Protein AF-A0A6I9NY82-F1 (afdb_monomer_lite)

pLDDT: mean 85.34, std 9.41, range [52.03, 97.56]

Structure (mmCIF, N/CA/C/O backbone):
data_AF-A0A6I9NY82-F1
#
_entry.id   AF-A0A6I9NY82-F1
#
loop_
_atom_site.group_PDB
_atom_site.id
_atom_site.type_symbol
_atom_site.label_atom_id
_atom_site.label_alt_id
_atom_site.label_comp_id
_atom_site.label_asym_id
_atom_site.label_entity_id
_atom_site.label_seq_id
_atom_site.pdbx_PDB_ins_code
_atom_site.Cartn_x
_atom_site.Cartn_y
_atom_site.Cartn_z
_atom_site.occupancy
_atom_site.B_iso_or_equiv
_atom_site.auth_seq_id
_atom_site.auth_comp_id
_atom_site.auth_asym_id
_atom_site.auth_atom_id
_atom_site.pdbx_PDB_model_num
ATOM 1 N N . CYS A 1 1 ? 10.045 8.829 -37.238 1.00 62.34 1 CYS A N 1
ATOM 2 C CA . CYS A 1 1 ? 9.962 10.303 -37.294 1.00 62.34 1 CYS A CA 1
ATOM 3 C C . CYS A 1 1 ? 11.316 10.964 -37.031 1.00 62.34 1 CYS A C 1
ATOM 5 O O . CYS A 1 1 ? 11.927 11.345 -38.006 1.00 62.34 1 CYS A O 1
ATOM 7 N N . LEU A 1 2 ? 11.853 11.042 -35.802 1.00 78.81 2 LEU A N 1
ATOM 8 C CA . LEU A 1 2 ? 13.137 11.741 -35.562 1.00 78.81 2 LEU A CA 1
ATOM 9 C C . LEU A 1 2 ? 14.383 10.931 -35.982 1.00 78.81 2 LEU A C 1
ATOM 11 O O . LEU A 1 2 ? 15.294 11.461 -36.601 1.00 78.81 2 LEU A O 1
ATOM 15 N N . GLU A 1 3 ? 14.393 9.628 -35.703 1.00 80.62 3 GLU A N 1
ATOM 16 C CA . GLU A 1 3 ? 15.477 8.706 -36.082 1.00 80.62 3 GLU A CA 1
ATOM 17 C C . GLU A 1 3 ? 15.705 8.659 -37.605 1.00 80.62 3 GLU A C 1
ATOM 19 O O . GLU A 1 3 ? 16.832 8.677 -38.084 1.00 80.62 3 GLU A O 1
ATOM 24 N N . GLN A 1 4 ? 14.613 8.705 -38.373 1.00 78.75 4 GLN A N 1
ATOM 25 C CA . GLN A 1 4 ? 14.644 8.769 -39.836 1.00 78.75 4 GLN A CA 1
ATOM 26 C C . GLN A 1 4 ? 15.202 10.103 -40.353 1.00 78.75 4 GLN A C 1
ATOM 28 O O . GLN A 1 4 ? 15.884 10.107 -41.373 1.00 78.75 4 GLN A O 1
ATOM 33 N N . CYS A 1 5 ? 14.973 11.214 -39.639 1.00 83.56 5 CYS A N 1
ATOM 34 C CA . CYS A 1 5 ? 15.573 12.504 -39.985 1.00 83.56 5 CYS A CA 1
ATOM 35 C C . CYS A 1 5 ? 17.100 12.480 -39.834 1.00 83.56 5 CYS A C 1
ATOM 37 O O . CYS A 1 5 ? 17.793 13.070 -40.653 1.00 83.56 5 CYS A O 1
ATOM 39 N N . PHE A 1 6 ? 17.623 11.788 -38.815 1.00 81.81 6 PHE A N 1
ATOM 40 C CA . PHE A 1 6 ? 19.068 11.655 -38.607 1.00 81.81 6 PHE A CA 1
ATOM 41 C C . PHE A 1 6 ? 19.723 10.634 -39.536 1.00 81.81 6 PHE A C 1
ATOM 43 O O . PHE A 1 6 ? 20.885 10.815 -39.882 1.00 81.81 6 PHE A O 1
ATOM 50 N N . LEU A 1 7 ? 18.991 9.601 -39.962 1.00 84.00 7 LEU A N 1
ATOM 51 C CA . LEU A 1 7 ? 19.454 8.648 -40.973 1.00 84.00 7 LEU A CA 1
ATOM 52 C C . LEU A 1 7 ? 19.552 9.287 -42.370 1.00 84.00 7 LEU A C 1
ATOM 54 O O . LEU A 1 7 ? 20.417 8.904 -43.155 1.00 84.00 7 LEU A O 1
ATOM 58 N N . ALA A 1 8 ? 18.666 10.244 -42.676 1.00 85.25 8 ALA A N 1
ATOM 59 C CA . ALA A 1 8 ? 18.645 11.027 -43.917 1.00 85.25 8 ALA A CA 1
ATOM 60 C C . ALA A 1 8 ? 18.830 10.174 -45.191 1.00 85.25 8 ALA A C 1
ATOM 62 O O . ALA A 1 8 ? 19.704 10.443 -46.014 1.00 85.25 8 ALA A O 1
ATOM 63 N N . GLU A 1 9 ? 18.041 9.099 -45.316 1.00 80.75 9 GLU A N 1
ATOM 64 C CA . GLU A 1 9 ? 18.088 8.152 -46.449 1.00 80.75 9 GLU A CA 1
ATOM 65 C C . GLU A 1 9 ? 19.477 7.525 -46.698 1.00 80.75 9 GLU A C 1
ATOM 67 O O . GLU A 1 9 ? 19.813 7.144 -47.815 1.00 80.75 9 GLU A O 1
ATOM 72 N N . GLY A 1 10 ? 20.291 7.398 -45.646 1.00 76.81 10 GLY A N 1
ATOM 73 C CA . GLY A 1 10 ? 21.642 6.835 -45.717 1.00 76.81 10 GLY A CA 1
ATOM 74 C C . GLY A 1 10 ? 22.750 7.871 -45.920 1.00 76.81 10 GLY A C 1
ATOM 75 O O . GLY A 1 10 ? 23.919 7.500 -45.901 1.00 76.81 10 GLY A O 1
ATOM 76 N N . ASN A 1 11 ? 22.406 9.156 -46.054 1.00 81.12 11 ASN A N 1
ATOM 77 C CA . ASN A 1 11 ? 23.371 10.263 -46.116 1.00 81.12 11 ASN A CA 1
ATOM 78 C C . ASN A 1 11 ? 23.649 10.902 -44.743 1.00 81.12 11 ASN A C 1
ATOM 80 O O . ASN A 1 11 ? 24.410 11.864 -44.648 1.00 81.12 11 ASN A O 1
ATOM 84 N N . GLY A 1 12 ? 22.981 10.418 -43.695 1.00 83.81 12 GLY A N 1
ATOM 85 C CA . GLY A 1 12 ? 23.083 10.932 -42.335 1.00 83.81 12 GLY A CA 1
ATOM 86 C C . GLY A 1 12 ? 23.962 10.077 -41.424 1.00 83.81 12 GLY A C 1
ATOM 87 O O . GLY A 1 12 ? 24.925 9.447 -41.856 1.00 83.81 12 GLY A O 1
ATOM 88 N N . LEU A 1 13 ? 23.630 10.064 -40.132 1.00 83.75 13 LEU A N 1
ATOM 89 C CA . LEU A 1 13 ? 24.335 9.247 -39.148 1.00 83.75 13 LEU A CA 1
ATOM 90 C C . LEU A 1 13 ? 24.024 7.758 -39.369 1.00 83.75 13 LEU A C 1
ATOM 92 O O . LEU A 1 13 ? 22.850 7.394 -39.506 1.00 83.75 13 LEU A O 1
ATOM 96 N N . PRO A 1 14 ? 25.046 6.889 -39.369 1.00 82.19 14 PRO A N 1
ATOM 97 C CA . PRO A 1 14 ? 24.842 5.458 -39.503 1.00 82.19 14 PRO A CA 1
ATOM 98 C C . PRO A 1 14 ? 24.184 4.877 -38.237 1.00 82.19 14 PRO A C 1
ATOM 100 O O . PRO A 1 14 ? 24.258 5.440 -37.139 1.00 82.19 14 PRO A O 1
ATOM 103 N N . LEU A 1 15 ? 23.455 3.769 -38.414 1.00 79.69 15 LEU A N 1
ATOM 104 C CA . LEU A 1 15 ? 22.572 3.203 -37.384 1.00 79.69 15 LEU A CA 1
ATOM 105 C C . LEU A 1 15 ? 23.320 2.767 -36.117 1.00 79.69 15 LEU A C 1
ATOM 107 O O . LEU A 1 15 ? 22.758 2.805 -35.029 1.00 79.69 15 LEU A O 1
ATOM 111 N N . ASP A 1 16 ? 24.570 2.350 -36.264 1.00 80.75 16 ASP A N 1
ATOM 112 C CA . ASP A 1 16 ? 25.482 1.955 -35.191 1.00 80.75 16 ASP A CA 1
ATOM 113 C C . ASP A 1 16 ? 25.810 3.116 -34.244 1.00 80.75 16 ASP A C 1
ATOM 115 O O . ASP A 1 16 ? 25.827 2.925 -33.029 1.00 80.75 16 ASP A O 1
ATOM 119 N N . ILE A 1 17 ? 25.983 4.327 -34.779 1.00 80.56 17 ILE A N 1
ATOM 120 C CA . ILE A 1 17 ? 26.175 5.548 -33.984 1.00 80.56 17 ILE A CA 1
ATOM 121 C C . ILE A 1 17 ? 24.844 6.013 -33.383 1.00 80.56 17 ILE A C 1
ATOM 123 O O . ILE A 1 17 ? 24.796 6.481 -32.245 1.00 80.56 17 ILE A O 1
ATOM 127 N N . LEU A 1 18 ? 23.745 5.869 -34.126 1.00 80.81 18 LEU A N 1
ATOM 128 C CA . LEU A 1 18 ? 22.416 6.289 -33.677 1.00 80.81 18 LEU A CA 1
ATOM 129 C C . LEU A 1 18 ? 21.843 5.371 -32.581 1.00 80.81 18 LEU A C 1
ATOM 131 O O . LEU A 1 18 ? 21.094 5.828 -31.720 1.00 80.81 18 LEU A O 1
ATOM 135 N N . HIS A 1 19 ? 22.211 4.086 -32.582 1.00 86.00 19 HIS A N 1
ATOM 136 C CA . HIS A 1 19 ? 21.885 3.094 -31.547 1.00 86.00 19 HIS A CA 1
ATOM 137 C C . HIS A 1 19 ? 23.014 2.934 -30.532 1.00 86.00 19 HIS A C 1
ATOM 139 O O . HIS A 1 19 ? 23.321 1.818 -30.095 1.00 86.00 19 HIS A O 1
ATOM 145 N N . SER A 1 20 ? 23.598 4.060 -30.125 1.00 86.75 20 SER A N 1
ATOM 146 C CA . SER A 1 20 ? 24.526 4.094 -29.003 1.00 86.75 20 SER A CA 1
ATOM 147 C C . SER A 1 20 ? 23.875 3.552 -27.726 1.00 86.75 20 SER A C 1
ATOM 149 O O . SER A 1 20 ? 22.645 3.443 -27.599 1.00 86.75 20 SER A O 1
ATOM 151 N N . ASP A 1 21 ? 24.701 3.198 -26.750 1.00 88.31 21 ASP A N 1
ATOM 152 C CA . ASP A 1 21 ? 24.204 2.649 -25.493 1.00 88.31 21 ASP A CA 1
ATOM 153 C C . ASP A 1 21 ? 23.419 3.693 -24.686 1.00 88.31 21 ASP A C 1
ATOM 155 O O . ASP A 1 21 ? 22.421 3.351 -24.045 1.00 88.31 21 ASP A O 1
ATOM 159 N N . GLU A 1 22 ? 23.754 4.979 -24.817 1.00 86.25 22 GLU A N 1
ATOM 160 C CA . GLU A 1 22 ? 22.980 6.090 -24.255 1.00 86.25 22 G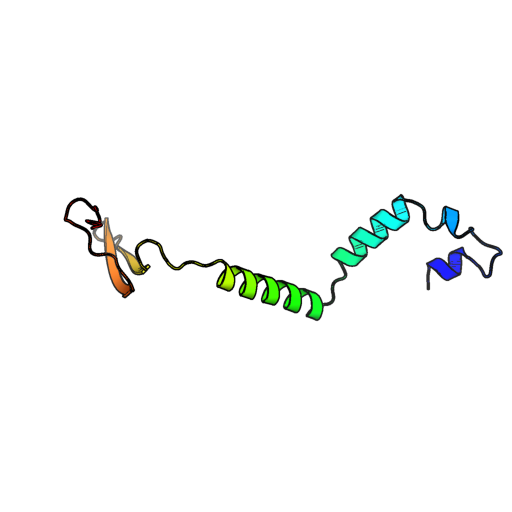LU A CA 1
ATOM 161 C C . GLU A 1 22 ? 21.584 6.180 -24.885 1.00 86.25 22 GLU A C 1
ATOM 163 O O . GLU A 1 22 ? 20.591 6.352 -24.171 1.00 86.25 22 GLU A O 1
ATOM 168 N N . TYR A 1 23 ? 21.473 6.010 -26.208 1.00 84.81 23 TYR A N 1
ATOM 169 C CA . TYR A 1 23 ? 20.178 5.981 -26.892 1.00 84.81 23 TYR A CA 1
ATOM 170 C C . TYR A 1 23 ? 19.331 4.786 -26.439 1.00 84.81 23 TYR A C 1
ATOM 172 O O . TYR A 1 23 ? 18.141 4.944 -26.147 1.00 84.81 23 TYR A O 1
ATOM 180 N N . LYS A 1 24 ? 19.925 3.591 -26.324 1.00 87.00 24 LYS A N 1
ATOM 181 C CA . LYS A 1 24 ? 19.222 2.395 -25.824 1.00 87.00 24 LYS A CA 1
ATOM 182 C C . LYS A 1 24 ? 18.742 2.589 -24.387 1.00 87.00 24 LYS A C 1
ATOM 184 O O . LYS A 1 24 ? 17.588 2.272 -24.089 1.00 87.00 24 LYS A O 1
ATOM 189 N N . ALA A 1 25 ? 19.584 3.150 -23.521 1.00 87.88 25 ALA A N 1
ATOM 190 C CA . ALA A 1 25 ? 19.225 3.465 -22.143 1.00 87.88 25 ALA A CA 1
ATOM 191 C C . ALA A 1 25 ? 18.065 4.472 -22.084 1.00 87.88 25 ALA A C 1
ATOM 193 O O . ALA A 1 25 ? 17.098 4.255 -21.350 1.00 87.88 25 ALA A O 1
ATOM 194 N N . LEU A 1 26 ? 18.105 5.537 -22.889 1.00 85.12 26 LEU A N 1
ATOM 195 C CA . LEU A 1 26 ? 17.024 6.521 -22.975 1.00 85.12 26 LEU A CA 1
ATOM 196 C C . LEU A 1 26 ? 15.723 5.898 -23.500 1.00 85.12 26 LEU A C 1
ATOM 198 O O . LEU A 1 26 ? 14.654 6.123 -22.934 1.00 85.12 26 LEU A O 1
ATOM 202 N N . LYS A 1 27 ? 15.794 5.072 -24.547 1.00 84.50 27 LYS A N 1
ATOM 203 C CA . LYS A 1 27 ? 14.636 4.370 -25.120 1.00 84.50 27 LYS A CA 1
ATOM 204 C C . LYS A 1 27 ? 14.004 3.406 -24.117 1.00 84.50 27 LYS A C 1
ATOM 206 O O . LYS A 1 27 ? 12.778 3.356 -24.015 1.00 84.50 27 LYS A O 1
ATOM 211 N N . ALA A 1 28 ? 14.814 2.691 -23.338 1.00 82.69 28 ALA A N 1
ATOM 212 C CA . ALA A 1 28 ? 14.334 1.843 -22.251 1.00 82.69 28 ALA A CA 1
ATOM 213 C C . ALA A 1 28 ? 13.601 2.673 -21.183 1.00 82.69 28 ALA A C 1
ATOM 215 O O . ALA A 1 28 ? 12.449 2.363 -20.867 1.00 82.69 28 ALA A O 1
ATOM 216 N N . HIS A 1 29 ? 14.190 3.780 -20.719 1.00 81.88 29 HIS A N 1
ATOM 217 C CA . HIS A 1 29 ? 13.543 4.688 -19.765 1.00 81.88 29 HIS A CA 1
ATOM 218 C C . HIS A 1 29 ? 12.225 5.243 -20.300 1.00 81.88 29 HIS A C 1
ATOM 220 O O . HIS A 1 29 ? 11.206 5.181 -19.612 1.00 81.88 29 HIS A O 1
ATOM 226 N N . LEU A 1 30 ? 12.208 5.740 -21.535 1.00 80.81 30 LEU A N 1
ATOM 227 C CA . LEU A 1 30 ? 10.992 6.261 -22.145 1.00 80.81 30 LEU A CA 1
ATOM 228 C C . LEU A 1 30 ? 9.939 5.166 -22.292 1.00 80.81 30 LEU A C 1
ATOM 230 O O . LEU A 1 30 ? 8.792 5.409 -21.954 1.00 80.81 30 LEU A O 1
ATOM 234 N N . SER A 1 31 ? 10.292 3.947 -22.702 1.00 75.19 31 SER A N 1
ATOM 235 C CA . SER A 1 31 ? 9.324 2.840 -22.804 1.00 75.19 31 SER A CA 1
ATOM 236 C C . SER A 1 31 ? 8.682 2.470 -21.460 1.00 75.19 31 SER A C 1
ATOM 238 O O . SER A 1 31 ? 7.497 2.144 -21.411 1.00 75.19 31 SER A O 1
ATOM 240 N N . HIS A 1 32 ? 9.437 2.577 -20.363 1.00 66.19 32 HIS A N 1
ATOM 241 C CA . HIS A 1 32 ? 8.930 2.347 -19.011 1.00 66.19 32 HIS A CA 1
ATOM 242 C C . HIS A 1 32 ? 8.038 3.501 -18.526 1.00 66.19 32 HIS A C 1
ATOM 244 O O . HIS A 1 32 ? 7.091 3.259 -17.782 1.00 66.19 32 HIS A O 1
ATOM 250 N N . ASN A 1 33 ? 8.301 4.732 -18.981 1.00 65.81 33 ASN A N 1
ATOM 251 C CA . ASN A 1 33 ? 7.586 5.947 -18.570 1.00 65.81 33 ASN A CA 1
ATOM 252 C C . ASN A 1 33 ? 6.481 6.407 -19.547 1.00 65.81 33 ASN A C 1
ATOM 254 O O . ASN A 1 33 ? 5.707 7.299 -19.222 1.00 65.81 33 ASN A O 1
ATOM 258 N N . SER A 1 34 ? 6.377 5.796 -20.729 1.00 71.56 34 SER A N 1
ATOM 259 C CA . SER A 1 34 ? 5.366 6.072 -21.768 1.00 71.56 34 SER A CA 1
ATOM 260 C C . SER A 1 34 ? 4.317 4.966 -21.867 1.00 71.56 34 SER A C 1
ATOM 262 O O . SER A 1 34 ? 3.686 4.765 -22.908 1.00 71.56 34 SER A O 1
ATOM 264 N N . LEU A 1 35 ? 4.119 4.217 -20.782 1.00 77.44 35 LEU A N 1
ATOM 265 C CA . LEU A 1 35 ? 3.031 3.257 -20.722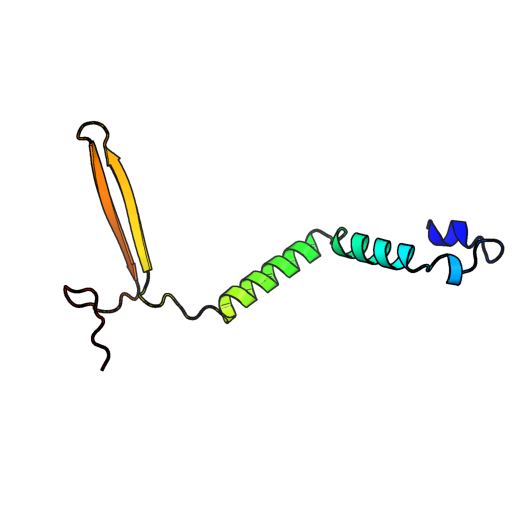 1.00 77.44 35 LEU A CA 1
ATOM 266 C C . LEU A 1 35 ? 1.708 4.005 -20.899 1.00 77.44 35 LEU A C 1
ATOM 268 O O . LEU A 1 35 ? 1.379 4.916 -20.143 1.00 77.44 35 LEU A O 1
ATOM 272 N N . SER A 1 36 ? 0.936 3.601 -21.906 1.00 82.44 36 SER A N 1
ATOM 273 C CA . SER A 1 36 ? -0.447 4.052 -22.054 1.00 82.44 36 SER A CA 1
ATOM 274 C C . SER A 1 36 ? -1.230 3.755 -20.775 1.00 82.44 36 SER A C 1
ATOM 276 O O . SER A 1 36 ? -0.977 2.724 -20.144 1.00 82.44 36 SER A O 1
ATOM 278 N N . SER A 1 37 ? -2.246 4.561 -20.465 1.00 84.56 37 SER A N 1
ATOM 279 C CA . SER A 1 37 ? -3.133 4.336 -19.316 1.00 84.56 37 SER A CA 1
ATOM 280 C C . SER A 1 37 ? -3.656 2.897 -19.243 1.00 84.56 37 SER A C 1
ATOM 282 O O . SER A 1 37 ? -3.688 2.324 -18.163 1.00 84.56 37 SER A O 1
ATOM 284 N N . TRP A 1 38 ? -3.964 2.274 -20.387 1.00 89.81 38 TRP A N 1
ATOM 285 C CA . TRP A 1 38 ? -4.388 0.871 -20.448 1.00 89.81 38 TRP A CA 1
ATOM 286 C C . TRP A 1 38 ? -3.343 -0.108 -19.891 1.00 89.81 38 TRP A C 1
ATOM 288 O O . TRP A 1 38 ? -3.651 -0.905 -19.014 1.00 89.81 38 TRP A O 1
ATOM 298 N N . LYS A 1 39 ? -2.086 -0.002 -20.334 1.00 86.94 39 LYS A N 1
ATOM 299 C CA . LYS A 1 39 ? -0.972 -0.831 -19.835 1.00 86.94 39 LYS A CA 1
ATOM 300 C C . LYS A 1 39 ? -0.684 -0.612 -18.347 1.00 86.94 39 LYS A C 1
ATOM 302 O O . LYS A 1 39 ? -0.235 -1.528 -17.667 1.00 86.94 39 LYS A O 1
ATOM 307 N N . LEU A 1 40 ? -0.913 0.599 -17.834 1.00 86.25 40 LEU A N 1
ATOM 308 C CA . LEU A 1 40 ? -0.798 0.874 -16.398 1.00 86.25 40 LEU A CA 1
ATOM 309 C C . LEU A 1 40 ? -1.917 0.188 -15.608 1.00 86.25 40 LEU A C 1
ATOM 311 O O . LEU A 1 40 ? -1.649 -0.405 -14.566 1.00 86.25 40 LEU A O 1
ATOM 315 N N . VAL A 1 41 ? -3.149 0.234 -16.122 1.00 91.44 41 VAL A N 1
ATOM 316 C CA . VAL A 1 41 ? -4.300 -0.469 -15.538 1.00 91.44 41 VAL A CA 1
ATOM 317 C C . VAL A 1 41 ? -4.070 -1.979 -15.546 1.00 91.44 41 VAL A C 1
ATOM 319 O O . VAL A 1 41 ? -4.272 -2.622 -14.522 1.00 91.44 41 VAL A O 1
ATOM 322 N N . GLU A 1 42 ? -3.588 -2.535 -16.655 1.00 93.88 42 GLU A N 1
ATOM 323 C CA . GLU A 1 42 ? -3.250 -3.956 -16.781 1.00 93.88 42 GLU A CA 1
ATOM 324 C C . GLU A 1 42 ? -2.235 -4.388 -15.714 1.00 93.88 42 GLU A C 1
ATOM 326 O O . GLU A 1 42 ? -2.540 -5.262 -14.906 1.00 93.88 42 GLU A O 1
ATOM 331 N N . LYS A 1 43 ? -1.094 -3.694 -15.607 1.00 89.44 43 LYS A N 1
ATOM 332 C CA . LYS A 1 43 ? -0.085 -3.977 -14.570 1.00 89.44 43 LYS A CA 1
ATOM 333 C C . LYS A 1 43 ? -0.632 -3.869 -13.147 1.00 89.44 43 LYS A C 1
ATOM 335 O O . LYS A 1 43 ? -0.268 -4.660 -12.279 1.00 89.44 43 LYS A O 1
ATOM 340 N N . PHE A 1 44 ? -1.485 -2.881 -12.882 1.00 91.56 44 PHE A N 1
ATOM 341 C CA . PHE A 1 44 ? -2.117 -2.731 -11.573 1.00 91.56 44 PHE A CA 1
ATOM 342 C C . PHE A 1 44 ? -3.021 -3.928 -11.247 1.00 91.56 44 PHE A C 1
ATOM 344 O O . PHE A 1 44 ? -2.960 -4.465 -10.140 1.00 91.56 44 PHE A O 1
ATOM 351 N N . LEU A 1 45 ? -3.833 -4.370 -12.210 1.00 95.81 45 LEU A N 1
ATOM 352 C CA . LEU A 1 45 ? -4.720 -5.521 -12.044 1.00 95.81 45 LEU A CA 1
ATOM 353 C C . LEU A 1 45 ? -3.935 -6.828 -11.892 1.00 95.81 45 LEU A C 1
ATOM 355 O O . LEU A 1 45 ? -4.265 -7.628 -11.019 1.00 95.81 45 LEU A O 1
ATOM 359 N N . GLU A 1 46 ? -2.866 -7.023 -12.664 1.00 95.88 46 GLU A N 1
ATOM 360 C CA . GLU A 1 46 ? -1.939 -8.149 -12.490 1.00 95.88 46 GLU A CA 1
ATOM 361 C C . GLU A 1 46 ? -1.358 -8.183 -11.071 1.00 95.88 46 GLU A C 1
ATOM 363 O O . GLU A 1 46 ? -1.355 -9.235 -10.428 1.00 95.88 46 GLU A O 1
ATOM 368 N N . GLY A 1 47 ? -0.941 -7.026 -10.546 1.00 94.19 47 GLY A N 1
ATOM 369 C CA . GLY A 1 47 ? -0.478 -6.885 -9.165 1.00 94.19 47 GLY A CA 1
ATOM 370 C C . GLY A 1 47 ? -1.545 -7.280 -8.142 1.00 94.19 47 GLY A C 1
ATOM 371 O O . GLY A 1 47 ? -1.260 -8.039 -7.219 1.00 94.19 47 GLY A O 1
ATOM 372 N N . LYS A 1 48 ? -2.797 -6.851 -8.339 1.00 95.50 48 LYS A N 1
ATOM 373 C CA . LYS A 1 48 ? -3.925 -7.228 -7.468 1.00 95.50 48 LYS A CA 1
ATOM 374 C C . LYS A 1 48 ? -4.213 -8.727 -7.489 1.00 95.50 48 LYS A C 1
ATOM 376 O O . LYS A 1 48 ? -4.454 -9.317 -6.438 1.00 95.50 4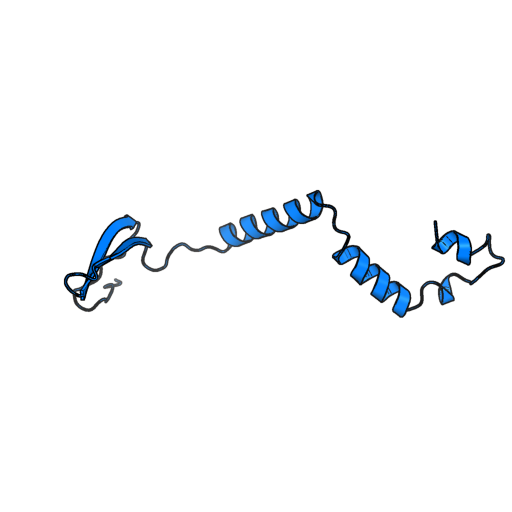8 LYS A O 1
ATOM 381 N N . VAL A 1 49 ? -4.157 -9.355 -8.661 1.00 94.69 49 VAL A N 1
ATOM 382 C CA . VAL A 1 49 ? -4.318 -10.811 -8.799 1.00 94.69 49 VAL A CA 1
ATOM 383 C C . VAL A 1 49 ? -3.175 -11.546 -8.106 1.00 94.69 49 VAL A C 1
ATOM 385 O O . VAL A 1 49 ? -3.404 -12.556 -7.441 1.00 94.69 49 VAL A O 1
ATOM 388 N N . TRP A 1 50 ? -1.944 -11.054 -8.242 1.00 95.56 50 TRP A N 1
ATOM 389 C CA . TRP A 1 50 ? -0.798 -11.624 -7.542 1.00 95.56 50 TRP A CA 1
ATOM 390 C C . TRP A 1 50 ? -0.957 -11.528 -6.024 1.00 95.56 50 TRP A C 1
ATOM 392 O O . TRP A 1 50 ? -0.842 -12.550 -5.353 1.00 95.56 50 TRP A O 1
ATOM 402 N N . GLU A 1 51 ? -1.288 -10.343 -5.498 1.00 92.19 51 GLU A N 1
ATOM 403 C CA . GLU A 1 51 ? -1.578 -10.118 -4.075 1.00 92.19 51 GLU A CA 1
ATOM 404 C C . GLU A 1 51 ? -2.609 -11.125 -3.555 1.00 92.19 51 GLU A C 1
ATOM 406 O O . GLU A 1 51 ? -2.381 -11.755 -2.528 1.00 92.19 51 GLU A O 1
ATOM 411 N N . GLN A 1 52 ? -3.699 -11.346 -4.293 1.00 87.75 52 GLN A N 1
ATOM 412 C CA . GLN A 1 52 ? -4.715 -12.338 -3.933 1.00 87.75 52 GLN A CA 1
ATOM 413 C C . GLN A 1 52 ? -4.187 -13.776 -3.945 1.00 87.75 52 GLN A C 1
ATOM 415 O O . GLN A 1 52 ? -4.542 -14.556 -3.067 1.00 87.75 52 GLN A O 1
ATOM 420 N N . LYS A 1 53 ? -3.347 -14.145 -4.919 1.00 90.62 53 LYS A N 1
ATOM 421 C CA . LYS A 1 53 ? -2.783 -15.502 -5.023 1.00 90.62 53 LYS A CA 1
ATOM 422 C C . LYS A 1 53 ? -1.813 -15.832 -3.896 1.00 90.62 53 LYS A C 1
ATOM 424 O O . LYS A 1 53 ? -1.756 -16.982 -3.476 1.00 90.62 53 LYS A O 1
ATOM 429 N N . VAL A 1 54 ? -1.021 -14.857 -3.454 1.00 91.81 54 VAL A N 1
ATOM 430 C CA . VAL A 1 54 ? -0.031 -15.056 -2.381 1.00 91.81 54 VAL A CA 1
ATOM 431 C C . VAL A 1 54 ? -0.614 -14.844 -0.986 1.00 91.81 54 VAL A C 1
ATOM 433 O O . VAL A 1 54 ? 0.048 -15.123 0.013 1.00 91.81 54 VAL A O 1
ATOM 436 N N . TYR A 1 55 ? -1.835 -14.324 -0.902 1.00 84.12 55 TYR A N 1
ATOM 437 C CA . TYR A 1 55 ? -2.500 -14.049 0.355 1.00 84.12 55 TYR A CA 1
ATOM 438 C C . TYR A 1 55 ? -3.020 -15.346 0.993 1.00 84.12 55 TYR A C 1
ATOM 440 O O . TYR A 1 55 ? -3.912 -16.009 0.472 1.00 84.12 55 TYR A O 1
ATOM 448 N N . ASN A 1 56 ? -2.479 -15.676 2.166 1.00 81.06 56 ASN A N 1
ATOM 449 C CA . ASN A 1 56 ? -2.805 -16.890 2.924 1.00 81.06 56 ASN A CA 1
ATOM 450 C C . ASN A 1 56 ? -3.807 -16.644 4.072 1.00 81.06 56 ASN A C 1
ATOM 452 O O . ASN A 1 56 ? -3.826 -17.400 5.042 1.00 81.06 56 ASN A O 1
ATOM 456 N N . GLY A 1 57 ? -4.632 -15.595 3.981 1.00 80.06 57 GLY A N 1
ATOM 457 C CA . GLY A 1 57 ? -5.552 -15.213 5.058 1.00 80.06 57 GLY A CA 1
ATOM 458 C C . GLY A 1 57 ? -4.882 -14.430 6.189 1.00 80.06 57 GLY A C 1
ATOM 459 O O . GLY A 1 57 ? -3.653 -14.335 6.280 1.00 80.06 57 GLY A O 1
ATOM 460 N N . GLU A 1 58 ? -5.684 -13.871 7.093 1.00 81.31 58 GLU A N 1
ATOM 461 C CA . GLU A 1 58 ? -5.169 -13.357 8.358 1.00 81.31 58 GLU A CA 1
ATOM 462 C C . GLU A 1 58 ? -4.778 -14.506 9.291 1.00 81.31 58 GLU A C 1
ATOM 464 O O . GLU A 1 58 ? -5.610 -15.330 9.667 1.00 81.31 58 GLU A O 1
ATOM 469 N N . LYS A 1 59 ? -3.525 -14.500 9.764 1.00 81.62 59 LYS A N 1
ATOM 470 C CA . LYS A 1 59 ? -2.992 -15.507 10.701 1.00 81.62 59 LYS A CA 1
ATOM 471 C C . LYS A 1 59 ? -3.867 -15.725 11.946 1.00 81.62 59 LYS A C 1
ATOM 473 O O . LYS A 1 59 ? -3.859 -16.820 12.495 1.00 81.62 59 LYS A O 1
ATOM 478 N N . TYR A 1 60 ? -4.577 -14.692 12.401 1.00 82.31 60 TYR A N 1
ATOM 479 C CA . TYR A 1 60 ? -5.386 -14.710 13.625 1.00 82.31 60 TYR A CA 1
ATOM 480 C C . TYR A 1 60 ? -6.852 -14.319 13.396 1.00 82.31 60 TYR A C 1
ATOM 482 O O . TYR A 1 60 ? -7.570 -14.082 14.367 1.00 82.31 60 TYR A O 1
ATOM 490 N N . GLY A 1 61 ? -7.288 -14.231 12.138 1.00 87.81 61 GLY A N 1
ATOM 491 C CA . GLY A 1 61 ? -8.544 -13.585 11.768 1.00 87.81 61 GLY A CA 1
ATOM 492 C C . GLY A 1 61 ? -8.448 -12.057 11.751 1.00 87.81 61 GLY A C 1
ATOM 493 O O . GLY A 1 61 ? -7.369 -11.475 11.884 1.00 87.81 61 GLY A O 1
ATOM 494 N N . ALA A 1 62 ? -9.591 -11.399 11.581 1.00 89.81 62 ALA A N 1
ATOM 495 C CA . ALA A 1 62 ? -9.695 -9.951 11.425 1.00 89.81 62 ALA A CA 1
ATOM 496 C C . ALA A 1 62 ? -10.713 -9.355 12.406 1.00 89.81 62 ALA A C 1
ATOM 498 O O . ALA A 1 62 ? -11.780 -9.928 12.623 1.00 89.81 62 ALA A O 1
ATOM 499 N N . VAL A 1 63 ? -10.408 -8.176 12.960 1.00 91.81 63 VAL A N 1
ATOM 500 C CA . VAL A 1 63 ? -11.328 -7.393 13.802 1.00 91.81 63 VAL A CA 1
ATOM 501 C C . VAL A 1 63 ? -11.449 -5.981 13.245 1.00 91.81 63 VAL A C 1
ATOM 503 O O . VAL A 1 63 ? -10.446 -5.319 12.982 1.00 91.81 63 VAL A O 1
ATOM 506 N N . THR A 1 64 ? -12.676 -5.495 13.091 1.00 94.44 64 THR A N 1
ATOM 507 C CA . THR A 1 64 ? -12.957 -4.103 12.733 1.00 94.44 64 THR A CA 1
ATOM 508 C C . THR A 1 64 ? -13.267 -3.318 14.000 1.00 94.44 64 THR A C 1
ATOM 510 O O . THR A 1 64 ? -14.218 -3.639 14.713 1.00 94.44 64 THR A O 1
ATOM 513 N N . LEU A 1 65 ? -12.473 -2.282 14.274 1.00 96.75 65 LEU A N 1
ATOM 514 C CA . LEU A 1 65 ? -12.606 -1.440 15.461 1.00 96.75 65 LEU A CA 1
ATOM 515 C C . LEU A 1 65 ? -12.989 -0.012 15.072 1.00 96.75 65 LEU A C 1
ATOM 517 O O . LEU A 1 65 ? -12.419 0.556 14.141 1.00 96.75 65 LEU A O 1
ATOM 521 N N . LEU A 1 66 ? -13.892 0.593 15.838 1.00 97.00 66 LEU A N 1
ATOM 522 C CA . LEU A 1 66 ? -14.133 2.029 15.843 1.00 97.00 66 LEU A CA 1
ATOM 523 C C . LEU A 1 66 ? -13.520 2.628 17.108 1.00 97.00 66 LEU A C 1
ATOM 525 O O . LEU A 1 66 ? -13.967 2.359 18.222 1.00 97.00 66 LEU A O 1
ATOM 529 N N . ALA A 1 67 ? -12.494 3.454 16.929 1.00 97.12 67 ALA A N 1
ATOM 530 C CA . ALA A 1 67 ? -11.860 4.190 18.012 1.00 97.12 67 ALA A CA 1
ATOM 531 C C . ALA A 1 67 ? -12.332 5.647 18.003 1.00 97.12 67 ALA A C 1
ATOM 533 O O . ALA A 1 67 ? -12.239 6.335 16.988 1.00 97.12 67 ALA A O 1
ATOM 534 N N . SER A 1 68 ? -12.816 6.136 19.141 1.00 96.25 68 SER A N 1
ATOM 535 C CA . SER A 1 68 ? -13.180 7.541 19.330 1.00 96.25 68 SER A CA 1
ATOM 536 C C . SER A 1 68 ? -12.604 8.056 20.640 1.00 96.25 68 SER A C 1
ATOM 538 O O . SER A 1 68 ? -12.744 7.431 21.687 1.00 96.25 68 SER A O 1
ATOM 540 N N . TYR A 1 69 ? -11.930 9.203 20.594 1.00 97.56 69 TYR A N 1
ATOM 541 C CA . TYR A 1 69 ? -11.402 9.842 21.793 1.00 97.56 69 TYR A CA 1
ATOM 542 C C . TYR A 1 69 ? -12.323 10.970 22.236 1.00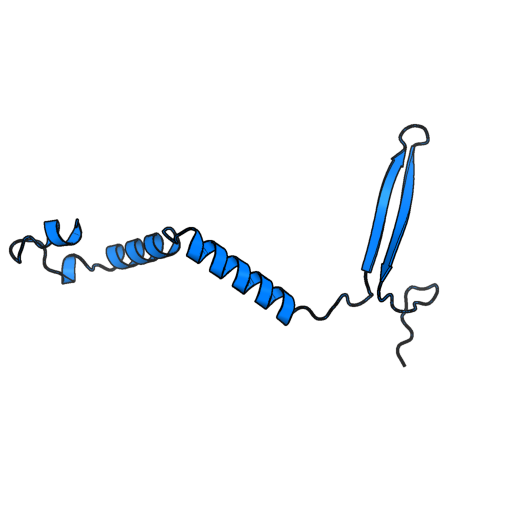 97.56 69 TYR A C 1
ATOM 544 O O . TYR A 1 69 ? -12.530 11.952 21.517 1.00 97.56 69 TYR A O 1
ATOM 552 N N . ARG A 1 70 ? -12.866 10.844 23.440 1.00 96.25 70 ARG A N 1
ATOM 553 C CA . ARG A 1 70 ? -13.737 11.839 24.040 1.00 96.25 70 ARG A CA 1
ATOM 554 C C . ARG A 1 70 ? -12.900 12.769 24.914 1.00 96.25 70 ARG A C 1
ATOM 556 O O . ARG A 1 70 ? -12.409 12.404 25.975 1.00 96.25 70 ARG A O 1
ATOM 563 N N . ARG A 1 71 ? -12.738 14.013 24.453 1.00 95.19 71 ARG A N 1
ATOM 564 C CA . ARG A 1 71 ? -11.932 15.026 25.160 1.00 95.19 71 ARG A CA 1
ATOM 565 C C . ARG A 1 71 ? -12.547 15.470 26.488 1.00 95.19 71 ARG A C 1
ATOM 567 O O . ARG A 1 71 ? -11.804 15.848 27.381 1.00 95.19 71 ARG A O 1
ATOM 574 N N . SER A 1 72 ? -13.875 15.421 26.621 1.00 96.06 72 SER A N 1
ATOM 575 C CA . SER A 1 72 ? -14.579 15.916 27.814 1.00 96.06 72 SER A CA 1
ATOM 576 C C . SER A 1 72 ? -14.264 15.125 29.085 1.00 96.06 72 SER A C 1
ATOM 578 O O . SER A 1 72 ? -14.273 15.695 30.166 1.00 96.06 72 SER A O 1
ATOM 580 N N . ASP A 1 73 ? -14.002 13.825 28.962 1.00 95.94 73 ASP A N 1
ATOM 581 C CA . ASP A 1 73 ? -13.627 12.930 30.065 1.00 95.94 73 ASP A CA 1
ATOM 582 C C . ASP A 1 73 ? -12.236 12.308 29.858 1.00 95.94 73 ASP A C 1
ATOM 584 O O . ASP A 1 73 ? -11.835 11.428 30.613 1.00 95.94 73 ASP A O 1
ATOM 588 N N . GLN A 1 74 ? -11.498 12.784 28.847 1.00 95.75 74 GLN A N 1
ATOM 589 C CA . GLN A 1 74 ? -10.176 12.302 28.449 1.00 95.75 74 GLN A CA 1
ATOM 590 C C . GLN A 1 74 ? -10.112 10.780 28.218 1.00 95.75 74 GLN A C 1
ATOM 592 O O . GLN A 1 74 ? -9.094 10.145 28.502 1.00 95.75 74 GLN A O 1
ATOM 597 N N . ARG A 1 75 ? -11.182 10.176 27.678 1.00 97.31 75 ARG A N 1
ATOM 598 C CA . ARG A 1 75 ? -11.285 8.718 27.481 1.00 97.31 75 ARG A CA 1
ATOM 599 C C . ARG A 1 75 ? -11.217 8.300 26.018 1.00 97.31 75 ARG A C 1
ATOM 601 O O . ARG A 1 75 ? -11.885 8.866 25.157 1.00 97.31 75 ARG A O 1
ATOM 608 N N . LEU A 1 76 ? -10.461 7.235 25.754 1.00 97.00 76 LEU A N 1
ATOM 609 C CA . LEU A 1 76 ? -10.497 6.506 24.488 1.00 97.00 76 LEU A CA 1
ATOM 610 C C . LEU A 1 76 ? -11.585 5.429 24.560 1.00 97.00 76 LEU A C 1
ATOM 612 O O . LEU A 1 76 ? -11.512 4.524 25.388 1.00 97.00 76 LEU A O 1
ATOM 616 N N . ARG A 1 77 ? -12.592 5.525 23.694 1.00 96.19 77 ARG A N 1
ATOM 617 C CA . ARG A 1 77 ? -13.620 4.503 23.495 1.00 96.19 77 ARG A CA 1
ATOM 618 C C . ARG A 1 77 ? -13.244 3.659 22.285 1.00 96.19 77 ARG A C 1
ATOM 620 O O . ARG A 1 77 ? -13.035 4.198 21.201 1.00 96.19 77 ARG A O 1
ATOM 627 N N . ILE A 1 78 ? -13.202 2.347 22.482 1.00 96.50 78 ILE A N 1
ATOM 628 C CA . ILE A 1 78 ? -13.008 1.356 21.426 1.00 96.50 78 ILE A CA 1
ATOM 629 C C . ILE A 1 78 ? -14.287 0.535 21.322 1.00 96.50 78 ILE A C 1
ATOM 631 O O . ILE A 1 78 ? -14.774 0.018 22.325 1.00 96.50 78 ILE A O 1
ATOM 635 N N . GLU A 1 79 ? -14.832 0.432 20.120 1.00 96.81 79 GLU A N 1
ATOM 636 C CA . GLU A 1 79 ? -16.005 -0.375 19.815 1.00 96.81 79 GLU A CA 1
ATOM 637 C C . GLU A 1 79 ? -15.635 -1.426 18.773 1.00 96.81 79 GLU A C 1
ATOM 639 O O . GLU A 1 79 ? -15.001 -1.114 17.765 1.00 96.81 79 GLU A O 1
ATOM 644 N N . VAL A 1 80 ? -15.995 -2.681 19.034 1.00 95.56 80 VAL A N 1
ATOM 645 C CA . VAL A 1 80 ? -15.770 -3.787 18.101 1.00 95.56 80 VAL A CA 1
ATOM 646 C C . VAL A 1 80 ? -16.980 -3.876 17.183 1.00 95.56 80 VAL A C 1
ATOM 648 O O . VAL A 1 80 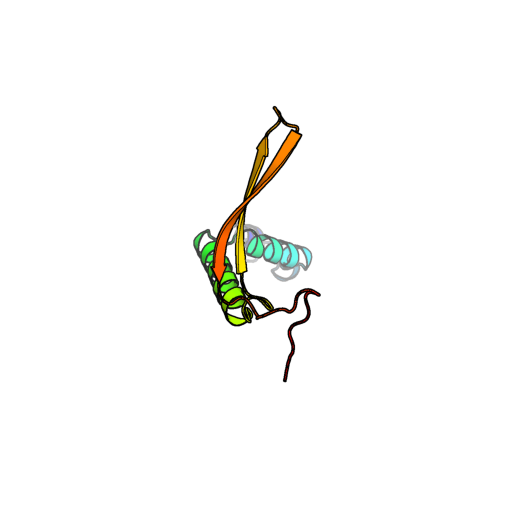? -18.072 -4.199 17.639 1.00 95.56 80 VAL A O 1
ATOM 651 N N . LEU A 1 81 ? -16.787 -3.577 15.900 1.00 96.69 81 LEU A N 1
ATOM 652 C CA . LEU A 1 81 ? -17.857 -3.602 14.902 1.00 96.69 81 LEU A CA 1
ATOM 653 C C . LEU A 1 81 ? -18.030 -4.989 14.281 1.00 96.69 81 LEU A C 1
ATOM 655 O O . LEU A 1 81 ? -19.147 -5.400 13.986 1.00 96.69 81 LEU A O 1
ATOM 659 N N . ASN A 1 82 ? -16.922 -5.693 14.047 1.00 93.31 82 ASN A N 1
ATOM 660 C CA . ASN A 1 82 ? -16.928 -7.018 13.440 1.00 93.31 82 ASN A CA 1
ATOM 661 C C . ASN A 1 82 ? -15.700 -7.826 13.873 1.00 93.31 82 ASN A C 1
ATOM 663 O O . ASN A 1 82 ? -14.645 -7.252 14.143 1.00 93.31 82 ASN A O 1
ATOM 667 N N . ALA A 1 83 ? -15.835 -9.148 13.882 1.00 91.38 83 ALA A N 1
ATOM 668 C CA . ALA A 1 83 ? -14.772 -10.105 14.142 1.00 91.38 83 ALA A CA 1
ATOM 669 C C . ALA A 1 83 ? -14.982 -11.345 13.261 1.00 91.38 83 ALA A C 1
ATOM 671 O O . ALA A 1 83 ? -16.026 -11.986 13.334 1.00 91.38 83 ALA A O 1
ATOM 672 N N . MET A 1 84 ? -13.993 -11.687 12.437 1.00 88.56 84 MET A N 1
ATOM 673 C CA . MET A 1 84 ? -14.073 -12.771 11.454 1.00 88.56 84 MET A CA 1
ATOM 674 C C . MET A 1 84 ? -12.887 -13.717 11.603 1.00 88.56 84 MET A C 1
ATOM 676 O O . MET A 1 84 ? -11.754 -13.264 11.752 1.00 88.56 84 MET A O 1
ATOM 680 N N . ASN A 1 85 ? -13.145 -15.025 11.515 1.00 86.88 85 ASN A N 1
ATOM 681 C CA . ASN A 1 85 ? -12.126 -16.083 11.517 1.00 86.88 85 ASN A CA 1
ATOM 682 C C . ASN A 1 85 ? -11.135 -16.005 12.696 1.00 86.88 85 ASN A C 1
ATOM 684 O O . ASN A 1 85 ? -9.969 -16.365 12.552 1.00 86.88 85 ASN A O 1
ATOM 688 N N . LEU A 1 86 ? -11.588 -15.509 13.856 1.00 87.25 86 LEU A N 1
ATOM 689 C CA . LEU A 1 86 ? -10.741 -15.394 15.039 1.00 87.25 86 LEU A CA 1
ATOM 690 C C . LEU A 1 86 ? -10.369 -16.772 15.577 1.00 87.25 86 LEU A C 1
ATOM 692 O O . LEU A 1 86 ? -11.234 -17.617 15.814 1.00 87.25 86 LEU A O 1
ATOM 696 N N . LEU A 1 87 ? -9.076 -16.970 15.822 1.00 83.88 87 LEU A N 1
ATOM 697 C CA . LEU A 1 87 ? -8.598 -18.152 16.524 1.00 83.88 87 LEU A CA 1
ATOM 698 C C . LEU A 1 87 ? -8.988 -18.068 18.009 1.00 83.88 87 LEU A C 1
ATOM 700 O O . LEU A 1 87 ? -8.741 -17.034 18.637 1.00 83.88 87 LEU A O 1
ATOM 704 N N . PRO A 1 88 ? -9.546 -19.142 18.600 1.00 80.06 88 PRO A N 1
ATOM 705 C CA . PRO A 1 88 ? -9.775 -19.205 20.036 1.00 80.06 88 PRO A CA 1
ATOM 706 C C . PRO A 1 88 ? -8.445 -19.048 20.779 1.00 80.06 88 PRO A C 1
ATOM 708 O O . PRO A 1 88 ? -7.511 -19.827 20.578 1.00 80.06 88 PRO A O 1
ATOM 711 N N . ME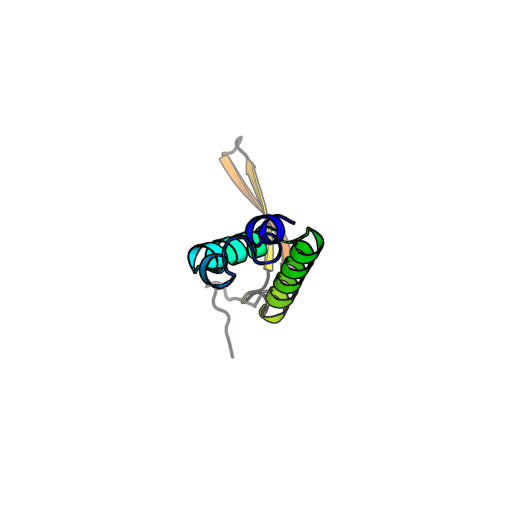T A 1 89 ? -8.358 -18.029 21.628 1.00 80.25 89 MET A N 1
ATOM 712 C CA . MET A 1 89 ? -7.195 -17.755 22.468 1.00 80.25 89 MET A CA 1
ATOM 713 C C . MET A 1 89 ? -7.585 -17.884 23.936 1.00 80.25 89 MET A C 1
ATOM 715 O O . MET A 1 89 ? -8.705 -17.537 24.316 1.00 80.25 89 MET A O 1
ATOM 719 N N . ASP A 1 90 ? -6.667 -18.388 24.759 1.00 82.00 90 ASP A N 1
ATOM 720 C CA . ASP A 1 90 ? -6.817 -18.344 26.211 1.00 82.00 90 ASP A CA 1
ATOM 721 C C . ASP A 1 90 ? -6.664 -16.903 26.742 1.00 82.00 90 ASP A C 1
ATOM 723 O O . ASP A 1 90 ? -6.299 -15.972 26.017 1.00 82.00 90 ASP A O 1
ATOM 727 N N . SER A 1 91 ? -6.903 -16.707 28.040 1.00 78.56 91 SER A N 1
ATOM 728 C CA . SER A 1 91 ? -6.753 -15.403 28.705 1.00 78.56 91 SER A CA 1
ATOM 729 C C . SER A 1 91 ? -5.328 -14.828 28.649 1.00 78.56 91 SER A C 1
ATOM 731 O O . SER A 1 91 ? -5.130 -13.668 29.004 1.00 78.56 91 SER A O 1
ATOM 733 N N . ASN A 1 92 ? -4.341 -15.618 28.216 1.00 79.88 92 ASN A N 1
ATOM 734 C CA . ASN A 1 92 ? -2.943 -15.222 28.064 1.00 79.88 92 ASN A CA 1
ATOM 735 C C . ASN A 1 92 ? -2.568 -14.937 26.598 1.00 79.88 92 ASN A C 1
ATOM 737 O O . ASN A 1 92 ? -1.393 -14.703 26.307 1.00 79.88 92 ASN A O 1
ATOM 741 N N . GLY A 1 93 ? -3.528 -14.982 25.669 1.00 68.75 93 GLY A N 1
ATOM 742 C CA . GLY A 1 93 ? -3.289 -14.753 24.244 1.00 68.75 93 GLY A CA 1
ATOM 743 C C . GLY A 1 93 ? -2.604 -15.922 23.532 1.00 68.75 93 GLY A C 1
ATOM 744 O O . GLY A 1 93 ? -2.017 -15.730 22.466 1.00 68.75 93 GLY A O 1
ATOM 745 N N . LYS A 1 94 ? -2.642 -17.130 24.103 1.00 75.00 94 LYS A N 1
ATOM 746 C CA . LYS A 1 94 ? -2.121 -18.345 23.473 1.00 75.00 94 LYS A CA 1
ATOM 747 C C . LYS A 1 94 ? -3.254 -19.096 22.788 1.00 75.00 94 LYS A C 1
ATOM 749 O O . LYS A 1 94 ? -4.271 -19.420 23.398 1.00 75.00 94 LYS A O 1
ATOM 754 N N . THR A 1 95 ? -3.063 -19.405 21.511 1.00 66.62 95 THR A N 1
ATOM 755 C CA . THR A 1 95 ? -3.882 -20.387 20.804 1.00 66.62 95 THR A CA 1
ATOM 756 C C . THR A 1 95 ? -3.372 -21.772 21.202 1.00 66.62 95 THR A C 1
ATOM 758 O O . THR A 1 95 ? -2.253 -22.146 20.848 1.00 66.62 95 THR A O 1
ATOM 761 N N . ASN A 1 96 ? -4.148 -22.535 21.976 1.00 62.41 96 ASN A N 1
ATOM 762 C CA . ASN A 1 96 ? -3.833 -23.947 22.208 1.00 62.41 96 ASN A CA 1
ATOM 763 C C . ASN A 1 96 ? -3.938 -24.664 20.857 1.00 62.41 96 ASN A C 1
ATOM 765 O O . ASN A 1 96 ? -5.027 -24.956 20.373 1.00 62.41 96 ASN A O 1
ATOM 769 N N . THR A 1 97 ? -2.798 -24.866 20.211 1.00 57.94 97 THR A N 1
ATOM 770 C CA . THR A 1 97 ? -2.676 -25.685 19.010 1.00 57.94 97 THR A CA 1
ATOM 771 C C . THR A 1 97 ? -2.510 -27.124 19.490 1.00 57.94 97 THR A C 1
ATOM 773 O O . THR A 1 97 ? -1.596 -27.402 20.265 1.00 57.94 97 THR A O 1
ATOM 776 N N . LEU A 1 98 ? -3.462 -27.992 19.124 1.00 52.03 98 LEU A N 1
ATOM 777 C CA . LEU A 1 98 ? -3.298 -29.449 19.191 1.00 52.03 98 LEU A CA 1
ATOM 778 C C . LEU A 1 98 ? -2.184 -29.890 18.237 1.00 52.03 98 LEU A C 1
ATOM 780 O O . LEU A 1 98 ? -2.073 -29.262 17.157 1.00 52.03 98 LEU A O 1
#

Foldseek 3Di:
DVLCVQCVVVPHDDVPVVPDPVNVVVVVVCVVVVDDPVNVVVVVVVVVVVCVVPDPADPAWDWDWDWDQDPVVRDIDIDTPDTGPGQDADPVRDRPDD

InterPro domains:
  IPR014772 Mammalian uncoordinated homology 13, domain 2 [PS51259] (1-44)
  IPR035892 C2 domain superfamily [G3DSA:2.60.40.150] (42-98)
  IPR035892 C2 domain superfamily [SSF49562] (56-96)
  IPR052095 UNC-13 domain-containing protein [PTHR45999] (1-94)

Secondary structure (DSSP, 8-state):
-HHHHHHGGGTS--HHHHT-HHHHHHHHHHHHH---HHHHHHHHHHHHHHHHHH----BTBEEEEEEEEETTTTEEEEEEEEEESPPP--TTS-----

Radius of gyration: 29.22 Å; chains: 1; bounding box: 44×45×76 Å

Organism: NCBI:txid8208

Sequence (98 aa):
CLEQCFLAEGNGLPLDILHSDEYKALKAHLSHNSLSSWKLVEKFLEGKVWEQKVYNGEKYGAVTLLASYRRSDQRLRIEVLNAMNLLPMDSNGKTNTL